Protein AF-A0A2V5WAH6-F1 (afdb_monomer_lite)

Radius of gyration: 16.17 Å; chains: 1; bounding box: 34×29×47 Å

Structure (mmCIF, N/CA/C/O backbone):
data_AF-A0A2V5WAH6-F1
#
_entry.id   AF-A0A2V5WAH6-F1
#
loop_
_atom_site.group_PDB
_atom_site.id
_atom_site.type_symbol
_atom_site.label_atom_id
_atom_site.label_alt_id
_atom_site.label_comp_id
_atom_site.label_asym_id
_atom_site.label_entity_id
_atom_site.label_seq_id
_atom_site.pdbx_PDB_ins_code
_atom_site.Cartn_x
_atom_site.Cartn_y
_atom_site.Cartn_z
_atom_site.occupancy
_atom_site.B_iso_or_equiv
_atom_site.auth_seq_id
_atom_site.auth_comp_id
_atom_site.auth_asym_id
_atom_site.auth_atom_id
_atom_site.pdbx_PDB_model_num
ATOM 1 N N . MET A 1 1 ? -20.518 -18.275 16.852 1.00 36.12 1 MET A N 1
ATOM 2 C CA . MET A 1 1 ? -19.964 -16.908 16.947 1.00 36.12 1 MET A CA 1
ATOM 3 C C . MET A 1 1 ? -18.646 -16.903 16.196 1.00 36.12 1 MET A C 1
ATOM 5 O O . MET A 1 1 ? -17.749 -17.623 16.605 1.00 36.12 1 MET A O 1
ATOM 9 N N . LEU A 1 2 ? -18.556 -16.196 15.068 1.00 42.84 2 LEU A N 1
ATOM 10 C CA . LEU A 1 2 ? -17.274 -15.974 14.393 1.00 42.84 2 LEU A CA 1
ATOM 11 C C . LEU A 1 2 ? -16.466 -15.007 15.260 1.00 42.84 2 LEU A C 1
ATOM 13 O O . LEU A 1 2 ? -16.952 -13.916 15.562 1.00 42.84 2 LEU A O 1
ATOM 17 N N . ASN A 1 3 ? -15.286 -15.436 15.701 1.00 43.03 3 ASN A N 1
ATOM 18 C CA . ASN A 1 3 ? -14.340 -14.588 16.412 1.00 43.03 3 ASN A CA 1
ATOM 19 C C . ASN A 1 3 ? -13.966 -13.448 15.452 1.00 43.03 3 ASN A C 1
ATOM 21 O O . ASN A 1 3 ? -13.368 -13.705 14.409 1.00 43.03 3 ASN A O 1
ATOM 25 N N . LYS A 1 4 ? -14.422 -12.218 15.712 1.00 57.84 4 LYS A N 1
ATOM 26 C CA . LYS A 1 4 ? -14.048 -11.075 14.870 1.00 57.84 4 LYS A CA 1
ATOM 27 C C . LYS A 1 4 ? -12.561 -10.822 15.105 1.00 57.84 4 LYS A C 1
ATOM 29 O O . LYS A 1 4 ? -12.178 -10.595 16.249 1.00 57.84 4 LYS A O 1
ATOM 34 N N . LEU A 1 5 ? -11.759 -10.893 14.044 1.00 67.44 5 LEU A N 1
ATOM 35 C CA . LEU A 1 5 ? -10.343 -10.528 14.079 1.00 67.44 5 LEU A CA 1
ATOM 36 C C . LEU A 1 5 ? -10.219 -9.105 14.646 1.00 67.44 5 LEU A C 1
ATOM 38 O O . LEU A 1 5 ? -10.967 -8.208 14.237 1.00 67.44 5 LEU A O 1
ATOM 42 N N . GLN A 1 6 ? -9.356 -8.935 15.647 1.00 78.19 6 GLN A N 1
ATOM 43 C CA . GLN A 1 6 ? -9.062 -7.628 16.243 1.00 78.19 6 GLN A CA 1
ATOM 44 C C . GLN A 1 6 ? -7.929 -6.931 15.484 1.00 78.19 6 GLN A C 1
ATOM 46 O O . GLN A 1 6 ? -7.978 -5.714 15.303 1.00 78.19 6 GLN A O 1
ATOM 51 N N . ASP A 1 7 ? -6.995 -7.726 14.967 1.00 88.56 7 ASP A N 1
ATOM 52 C CA . ASP A 1 7 ? -5.833 -7.315 14.200 1.00 88.56 7 ASP A CA 1
ATOM 53 C C . ASP A 1 7 ? -5.662 -8.151 12.919 1.00 88.56 7 ASP A C 1
ATOM 55 O O . ASP A 1 7 ? -6.191 -9.257 12.781 1.00 88.56 7 ASP A O 1
ATOM 59 N N . MET A 1 8 ? -4.922 -7.595 11.963 1.00 95.00 8 MET A N 1
ATOM 60 C CA . MET A 1 8 ? -4.443 -8.258 10.755 1.00 95.00 8 MET A CA 1
ATOM 61 C C . MET A 1 8 ? -2.945 -8.029 10.624 1.00 95.00 8 MET A C 1
ATOM 63 O O . MET A 1 8 ? -2.495 -6.886 10.634 1.00 95.00 8 MET A O 1
ATOM 67 N N . GLN A 1 9 ? -2.188 -9.104 10.412 1.00 96.69 9 GLN A N 1
ATOM 68 C CA . GLN A 1 9 ? -0.776 -9.030 10.046 1.00 96.69 9 GLN A CA 1
ATOM 69 C C . GLN A 1 9 ? -0.594 -9.507 8.611 1.00 96.69 9 GL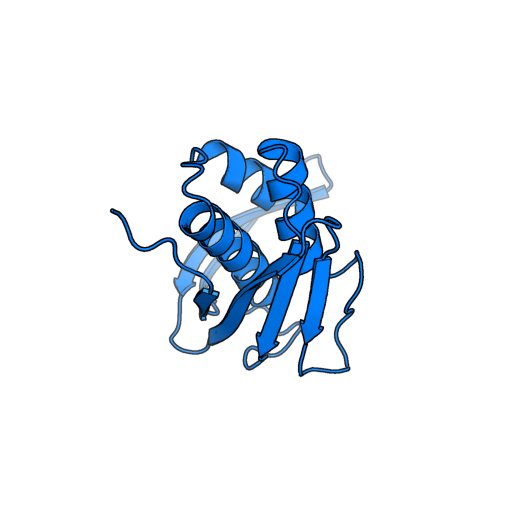N A C 1
ATOM 71 O O . GLN A 1 9 ? -0.977 -10.625 8.265 1.00 96.69 9 GLN A O 1
ATOM 76 N N . LEU A 1 10 ? 0.001 -8.662 7.775 1.00 97.38 10 LEU A N 1
ATOM 77 C CA . LEU A 1 10 ? 0.179 -8.911 6.351 1.00 97.38 10 LEU A CA 1
ATOM 78 C C . LEU A 1 10 ? 1.649 -8.802 5.959 1.00 97.38 10 LEU A C 1
ATOM 80 O O . LEU A 1 10 ? 2.408 -7.992 6.493 1.00 97.38 10 LEU A O 1
ATOM 84 N N . SER A 1 11 ? 2.029 -9.625 4.987 1.00 97.81 11 SER A N 1
ATOM 85 C CA . SER A 1 11 ? 3.295 -9.508 4.271 1.00 97.81 11 SER A CA 1
ATOM 86 C C . SER A 1 11 ? 3.040 -8.764 2.965 1.00 97.81 11 SER A C 1
ATOM 88 O O . SER A 1 11 ? 2.183 -9.194 2.191 1.00 97.81 11 SER A O 1
ATOM 90 N N . ALA A 1 12 ? 3.779 -7.684 2.720 1.00 97.81 12 ALA A N 1
ATOM 91 C CA . ALA A 1 12 ? 3.723 -6.905 1.487 1.00 97.81 12 ALA A CA 1
ATOM 92 C C . ALA A 1 12 ? 4.985 -7.193 0.652 1.00 97.81 12 ALA A C 1
ATOM 94 O O . ALA A 1 12 ? 6.024 -6.559 0.853 1.00 97.81 12 ALA A O 1
ATOM 95 N N . PRO A 1 13 ? 4.958 -8.200 -0.246 1.00 97.81 13 PRO A N 1
ATOM 96 C CA . PRO A 1 13 ? 6.144 -8.623 -0.980 1.00 97.81 13 PRO A CA 1
ATOM 97 C C . PRO A 1 13 ? 6.567 -7.586 -2.019 1.00 97.81 13 PRO A C 1
ATOM 99 O O . PRO A 1 13 ? 5.738 -6.991 -2.711 1.00 97.81 13 PRO A O 1
ATOM 102 N N . ALA A 1 14 ? 7.874 -7.421 -2.183 1.00 97.56 14 ALA A N 1
ATOM 103 C CA . ALA A 1 14 ? 8.452 -6.720 -3.316 1.00 97.56 14 ALA A CA 1
ATOM 104 C C . ALA A 1 14 ? 8.242 -7.536 -4.593 1.00 97.56 14 ALA A C 1
ATOM 106 O O . ALA A 1 14 ? 7.975 -8.740 -4.566 1.00 97.56 14 ALA A O 1
ATOM 107 N N . LYS A 1 15 ? 8.446 -6.878 -5.730 1.00 95.75 15 LYS A N 1
ATOM 108 C CA . LYS A 1 15 ? 8.490 -7.522 -7.039 1.00 95.75 15 LYS A CA 1
ATOM 109 C C . LYS A 1 15 ? 9.780 -7.208 -7.775 1.00 95.75 15 LYS A C 1
ATOM 111 O O . LYS A 1 15 ? 10.442 -6.206 -7.510 1.00 95.75 15 LYS A O 1
ATOM 116 N N . VAL A 1 16 ? 10.068 -8.014 -8.787 1.00 96.62 16 VAL A N 1
ATOM 117 C CA . VAL A 1 16 ? 11.032 -7.695 -9.845 1.00 96.62 16 VAL A CA 1
ATOM 118 C C . VAL A 1 16 ? 10.358 -7.817 -11.210 1.00 96.62 16 VAL A C 1
ATOM 120 O O . VAL A 1 16 ? 9.396 -8.567 -11.369 1.00 96.62 16 VAL A O 1
ATOM 123 N N . ASN A 1 17 ? 10.852 -7.066 -12.194 1.00 95.50 17 ASN A N 1
ATOM 124 C CA . ASN A 1 17 ? 10.458 -7.236 -13.593 1.00 95.50 17 ASN A CA 1
ATOM 125 C C . ASN A 1 17 ? 11.454 -8.213 -14.239 1.00 95.50 17 ASN A C 1
ATOM 127 O O . ASN A 1 17 ? 12.609 -7.851 -14.442 1.00 95.50 17 ASN A O 1
ATOM 131 N N . LEU A 1 18 ? 11.032 -9.441 -14.540 1.00 96.00 18 LEU A N 1
ATOM 132 C CA . LEU A 1 18 ? 11.853 -10.433 -15.250 1.00 96.00 18 LEU A CA 1
ATOM 133 C C . LEU A 1 18 ? 12.012 -10.092 -16.737 1.00 96.00 18 LEU A C 1
ATOM 135 O O . LEU A 1 18 ? 12.986 -10.483 -17.371 1.00 96.00 18 LEU A O 1
ATOM 139 N N . SER A 1 19 ? 11.045 -9.354 -17.278 1.00 96.62 19 SER A N 1
ATOM 140 C CA . SER A 1 19 ? 11.096 -8.720 -18.590 1.00 96.62 19 SER A CA 1
ATOM 141 C C . SER A 1 19 ? 10.503 -7.325 -18.464 1.00 96.62 19 SER A C 1
ATOM 143 O O . SER A 1 19 ? 9.559 -7.139 -17.697 1.00 96.62 19 SER A O 1
ATOM 145 N N . PHE A 1 20 ? 11.052 -6.355 -19.191 1.00 95.44 20 PHE A N 1
ATOM 146 C CA . PHE A 1 20 ? 10.523 -4.999 -19.257 1.00 95.44 20 PHE A CA 1
ATOM 147 C C . PHE A 1 20 ? 10.795 -4.420 -20.644 1.00 95.44 20 PHE A C 1
ATOM 149 O O . PHE A 1 20 ? 11.934 -4.095 -20.980 1.00 95.44 20 PHE A O 1
ATOM 156 N N . GLN A 1 21 ? 9.747 -4.305 -21.450 1.00 96.31 21 GLN A N 1
ATOM 157 C CA . GLN A 1 21 ? 9.807 -3.768 -22.798 1.00 96.31 21 GLN A CA 1
ATOM 158 C C . GLN A 1 21 ? 8.986 -2.487 -22.883 1.00 96.31 21 GLN A C 1
ATOM 160 O O . GLN A 1 21 ? 7.794 -2.466 -22.581 1.00 96.31 21 GLN A O 1
ATOM 165 N N . ILE A 1 22 ? 9.641 -1.423 -23.336 1.00 95.69 22 ILE A N 1
ATOM 166 C CA . ILE A 1 22 ? 8.995 -0.162 -23.682 1.00 95.69 22 ILE A CA 1
ATOM 167 C C . ILE A 1 22 ? 8.544 -0.274 -25.140 1.00 95.69 22 ILE A C 1
ATOM 169 O O . ILE A 1 22 ? 9.355 -0.578 -26.018 1.00 95.69 22 ILE A O 1
ATOM 173 N N . LYS A 1 23 ? 7.249 -0.074 -25.382 1.00 94.19 23 LYS A N 1
ATOM 174 C CA . LYS A 1 23 ? 6.633 -0.056 -26.712 1.00 94.19 23 LYS A CA 1
ATOM 175 C C . LYS A 1 23 ? 6.510 1.400 -27.182 1.00 94.19 23 LYS A C 1
ATOM 177 O O . LYS A 1 23 ? 7.457 2.178 -27.076 1.00 94.19 23 LYS A O 1
ATOM 182 N N . GLU A 1 24 ? 5.371 1.773 -27.746 1.00 95.00 24 GLU A N 1
ATOM 183 C CA . GLU A 1 24 ? 5.139 3.112 -28.272 1.00 95.00 24 GLU A CA 1
ATOM 184 C C . GLU A 1 24 ? 4.801 4.131 -27.181 1.00 95.00 24 GLU A C 1
ATOM 186 O O . GLU A 1 24 ? 4.326 3.800 -26.091 1.00 95.00 24 GLU A O 1
ATOM 191 N N . ARG A 1 25 ? 5.053 5.405 -27.486 1.00 94.75 25 ARG A N 1
ATOM 192 C CA . ARG A 1 25 ? 4.626 6.511 -26.635 1.00 94.75 25 ARG A CA 1
ATOM 193 C C . ARG A 1 25 ? 3.125 6.739 -26.814 1.00 94.75 25 ARG A C 1
ATOM 195 O O . ARG A 1 25 ? 2.638 6.859 -27.934 1.00 94.75 25 ARG A O 1
ATOM 202 N N . ARG A 1 26 ? 2.412 6.847 -25.702 1.00 93.56 26 ARG A N 1
ATOM 203 C CA . ARG A 1 26 ? 0.976 7.111 -25.629 1.00 93.56 26 ARG A CA 1
ATOM 204 C C . ARG A 1 26 ? 0.674 8.606 -25.748 1.00 93.56 26 ARG A C 1
ATOM 206 O O . ARG A 1 26 ? 1.526 9.463 -25.504 1.00 93.56 26 ARG A O 1
ATOM 213 N N . ALA A 1 27 ? -0.579 8.919 -26.080 1.00 93.88 27 ALA A N 1
ATOM 214 C CA . ALA A 1 27 ? -1.063 10.295 -26.218 1.00 93.88 27 ALA A CA 1
ATOM 215 C C . ALA A 1 27 ? -1.078 11.083 -24.891 1.00 93.88 27 ALA A C 1
ATOM 217 O O . ALA A 1 27 ? -1.022 12.309 -24.907 1.00 93.88 27 ALA A O 1
ATOM 218 N N . ASP A 1 28 ? -1.115 10.391 -23.7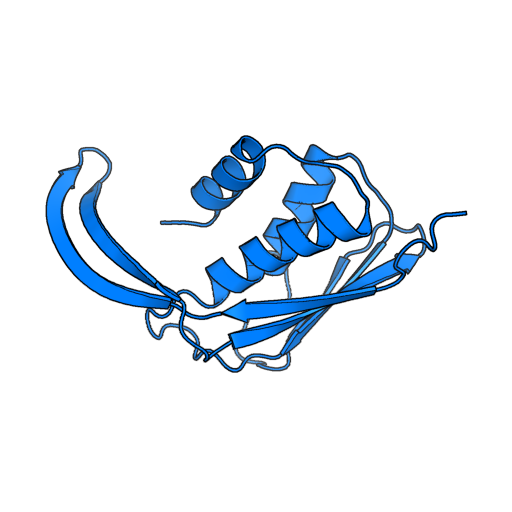52 1.00 89.56 28 ASP A N 1
ATOM 219 C CA . ASP A 1 28 ? -1.056 10.973 -22.404 1.00 89.56 28 ASP A CA 1
ATOM 220 C C . ASP A 1 28 ? 0.376 11.270 -21.921 1.00 89.56 28 ASP A C 1
ATOM 222 O O . ASP A 1 28 ? 0.575 11.715 -20.794 1.00 89.56 28 ASP A O 1
ATOM 226 N N . GLY A 1 29 ? 1.383 11.052 -22.772 1.00 90.19 29 GLY A N 1
ATOM 227 C CA . GLY A 1 29 ? 2.783 11.334 -22.474 1.00 90.19 29 GLY A CA 1
ATOM 228 C C . GLY A 1 29 ? 3.557 10.168 -21.858 1.00 90.19 29 GLY A C 1
ATOM 229 O O . GLY A 1 29 ? 4.786 10.267 -21.803 1.00 90.19 29 GLY A O 1
ATOM 230 N N . PHE A 1 30 ? 2.888 9.072 -21.485 1.00 89.88 30 PHE A N 1
ATOM 231 C CA . PHE A 1 30 ? 3.511 7.840 -20.990 1.00 89.88 30 PHE A CA 1
ATOM 232 C C . PHE A 1 30 ? 3.948 6.916 -22.134 1.00 89.88 30 PHE A C 1
ATOM 234 O O . PHE A 1 30 ? 3.775 7.232 -23.311 1.00 89.88 30 PHE A O 1
ATOM 241 N N . HIS A 1 31 ? 4.539 5.768 -21.800 1.00 92.75 31 HIS A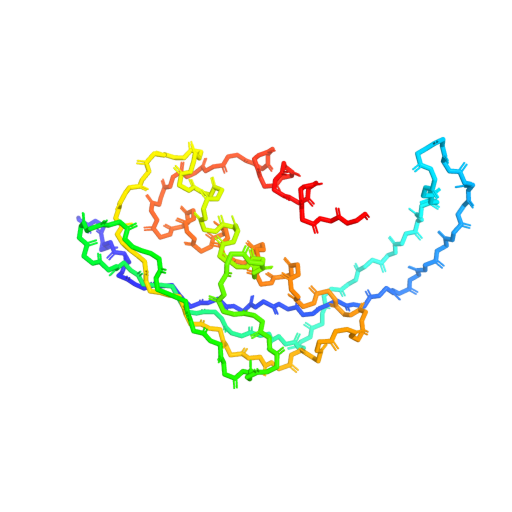 N 1
ATOM 242 C CA . HIS A 1 31 ? 4.830 4.707 -22.763 1.00 92.75 31 HIS A CA 1
ATOM 243 C C . HIS A 1 31 ? 3.978 3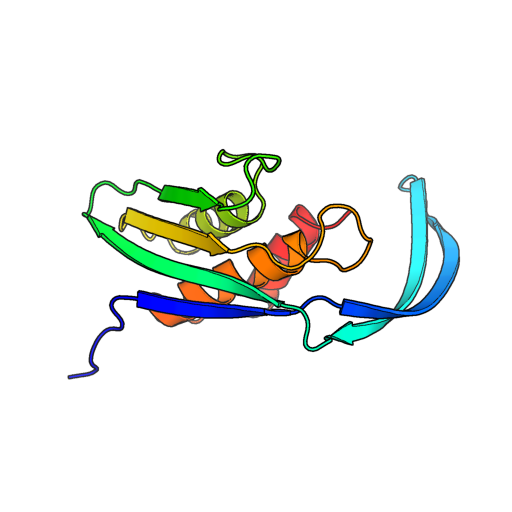.484 -22.470 1.00 92.75 31 HIS A C 1
ATOM 245 O O . HIS A 1 31 ? 3.735 3.148 -21.312 1.00 92.75 31 HIS A O 1
ATOM 251 N N . GLU A 1 32 ? 3.562 2.809 -23.531 1.00 93.50 32 GLU A N 1
ATOM 252 C CA . GLU A 1 32 ? 3.032 1.464 -23.420 1.00 93.50 32 GLU A CA 1
ATOM 253 C C . GLU A 1 32 ? 4.161 0.526 -22.966 1.00 93.50 32 GLU A C 1
ATOM 255 O O . GLU A 1 32 ? 5.271 0.565 -23.505 1.00 93.50 32 GLU A O 1
ATOM 260 N N . ILE A 1 33 ? 3.902 -0.284 -21.939 1.00 94.12 33 ILE A N 1
ATOM 261 C CA . ILE A 1 33 ? 4.897 -1.171 -21.328 1.00 94.12 33 ILE A CA 1
ATOM 262 C C . ILE A 1 33 ? 4.359 -2.594 -21.330 1.00 94.12 33 ILE A C 1
ATOM 264 O O . ILE A 1 33 ? 3.226 -2.850 -20.933 1.00 94.12 33 ILE A O 1
ATOM 268 N N . GLU A 1 34 ? 5.216 -3.534 -21.707 1.00 95.00 34 GLU A N 1
ATOM 269 C CA . GLU A 1 34 ? 4.992 -4.959 -21.511 1.00 95.00 34 GLU A CA 1
ATOM 270 C C . GLU A 1 34 ? 6.034 -5.497 -20.537 1.00 95.00 34 GLU A C 1
ATOM 272 O O . GLU A 1 34 ? 7.232 -5.257 -20.676 1.00 95.00 34 GLU A O 1
ATOM 277 N N . THR A 1 35 ? 5.579 -6.185 -19.498 1.00 95.06 35 THR A N 1
ATOM 278 C CA . THR A 1 35 ? 6.444 -6.613 -18.401 1.00 95.06 35 THR A CA 1
ATOM 279 C C . THR A 1 35 ? 5.958 -7.927 -17.820 1.00 95.06 35 THR A C 1
ATOM 281 O O . THR A 1 35 ? 4.756 -8.170 -17.716 1.00 95.06 35 THR A O 1
ATOM 284 N N . ILE A 1 36 ? 6.908 -8.768 -17.420 1.00 96.06 36 ILE A N 1
ATOM 285 C CA . ILE A 1 36 ? 6.637 -9.963 -16.622 1.00 96.06 36 ILE A CA 1
ATOM 286 C C . ILE A 1 36 ? 7.097 -9.641 -15.209 1.00 96.06 36 ILE A C 1
ATOM 288 O O . ILE A 1 36 ? 8.297 -9.602 -14.936 1.00 96.06 36 ILE A O 1
ATOM 292 N N . MET A 1 37 ? 6.145 -9.383 -14.318 1.00 94.62 37 MET A N 1
ATOM 293 C CA . MET A 1 37 ? 6.434 -9.112 -12.914 1.00 94.62 37 MET A CA 1
ATOM 294 C C . MET A 1 37 ? 6.334 -10.396 -12.098 1.00 94.62 37 MET A C 1
ATOM 296 O O . MET A 1 37 ? 5.390 -11.164 -12.268 1.00 94.62 37 MET A O 1
ATOM 300 N N . THR A 1 38 ? 7.275 -10.606 -11.179 1.00 96.06 38 THR A N 1
ATOM 301 C CA . THR A 1 38 ? 7.186 -11.681 -10.184 1.00 96.06 38 THR A CA 1
ATOM 302 C C . THR A 1 38 ? 7.388 -11.119 -8.782 1.00 96.06 38 THR A C 1
ATOM 304 O O . THR A 1 38 ? 8.303 -10.309 -8.591 1.00 96.06 38 THR A O 1
ATOM 307 N N . PRO A 1 39 ? 6.580 -11.531 -7.789 1.00 96.12 39 PRO A N 1
ATOM 308 C CA . PRO A 1 39 ? 6.888 -11.254 -6.395 1.00 96.12 39 PRO A CA 1
ATOM 309 C C . PRO A 1 39 ? 8.161 -11.999 -5.972 1.00 96.12 39 PRO A C 1
ATOM 311 O O . PRO A 1 39 ? 8.506 -13.042 -6.538 1.00 96.12 39 PRO A O 1
ATOM 314 N N . ILE A 1 40 ? 8.851 -11.464 -4.969 1.00 97.06 40 ILE A N 1
ATOM 315 C CA . ILE A 1 40 ? 10.021 -12.074 -4.325 1.00 97.06 40 ILE A CA 1
ATOM 316 C C . ILE A 1 40 ? 9.805 -12.173 -2.809 1.00 97.06 40 ILE A C 1
ATOM 318 O O . ILE A 1 40 ? 8.840 -11.637 -2.272 1.00 97.06 40 ILE A O 1
ATOM 322 N N . SER A 1 41 ? 10.704 -12.866 -2.104 1.00 97.44 41 SER A N 1
ATOM 323 C CA . SER A 1 41 ? 10.593 -13.086 -0.653 1.00 97.44 41 SER A CA 1
ATOM 324 C C . SER A 1 41 ? 10.914 -11.859 0.205 1.00 97.44 41 SER A C 1
ATOM 326 O O . SER A 1 41 ? 10.558 -11.840 1.383 1.00 97.44 41 SER A O 1
ATOM 328 N N . LEU A 1 42 ? 11.585 -10.844 -0.351 1.00 98.25 42 LEU A N 1
ATOM 329 C CA . LEU A 1 42 ? 11.760 -9.559 0.323 1.00 98.25 42 LEU A CA 1
ATOM 330 C C . LEU A 1 42 ? 10.386 -8.905 0.479 1.00 98.25 42 LEU A C 1
ATOM 332 O O . LEU A 1 42 ? 9.698 -8.709 -0.518 1.00 98.25 42 LEU A O 1
ATOM 336 N N . ALA A 1 43 ? 9.999 -8.570 1.704 1.00 98.44 43 ALA A N 1
ATOM 337 C CA . ALA A 1 43 ? 8.675 -8.048 1.999 1.00 98.44 43 ALA A CA 1
ATOM 338 C C . ALA A 1 43 ? 8.704 -7.083 3.181 1.00 98.44 43 ALA A C 1
ATOM 340 O O . ALA A 1 43 ? 9.463 -7.294 4.132 1.00 98.44 43 ALA A O 1
ATOM 341 N N . ASP A 1 44 ? 7.839 -6.080 3.123 1.00 98.38 44 ASP A N 1
ATOM 342 C CA . ASP A 1 44 ? 7.475 -5.257 4.271 1.00 98.38 44 ASP A CA 1
ATOM 343 C C . ASP A 1 44 ? 6.438 -5.990 5.134 1.00 98.38 44 ASP A C 1
ATOM 345 O O . ASP A 1 44 ? 5.797 -6.951 4.687 1.00 98.38 44 ASP A O 1
ATOM 349 N N . ARG A 1 45 ? 6.278 -5.554 6.386 1.00 98.50 45 ARG A N 1
ATOM 350 C CA . ARG A 1 45 ? 5.247 -6.078 7.292 1.00 98.50 45 ARG A CA 1
ATOM 351 C C . ARG A 1 45 ? 4.258 -4.976 7.637 1.00 98.50 45 ARG A C 1
ATOM 353 O O . ARG A 1 45 ? 4.655 -3.894 8.050 1.00 98.50 45 ARG A O 1
ATOM 360 N N . LEU A 1 46 ? 2.975 -5.291 7.502 1.00 98.19 46 LEU A N 1
ATOM 361 C CA . LEU A 1 46 ? 1.865 -4.425 7.878 1.00 98.19 46 LEU A CA 1
ATOM 362 C C . LEU A 1 46 ? 1.089 -5.046 9.028 1.00 98.19 46 LEU A C 1
ATOM 364 O O . LEU A 1 46 ? 0.695 -6.209 8.945 1.00 98.19 46 LEU A O 1
ATOM 368 N N . THR A 1 47 ? 0.814 -4.247 10.049 1.00 98.38 47 THR A N 1
ATOM 369 C CA . THR A 1 47 ? -0.117 -4.589 11.125 1.00 98.38 47 THR A CA 1
ATOM 370 C C . THR A 1 47 ? -1.257 -3.581 11.108 1.00 98.38 47 THR A C 1
ATOM 372 O O . THR A 1 47 ? -1.009 -2.377 11.094 1.00 98.38 47 THR A O 1
ATOM 375 N N . ILE A 1 48 ? -2.499 -4.061 11.063 1.00 98.12 48 ILE A N 1
ATOM 376 C CA . ILE A 1 48 ? -3.710 -3.234 11.018 1.00 98.12 48 ILE A CA 1
ATOM 377 C C . ILE A 1 48 ? -4.624 -3.661 12.15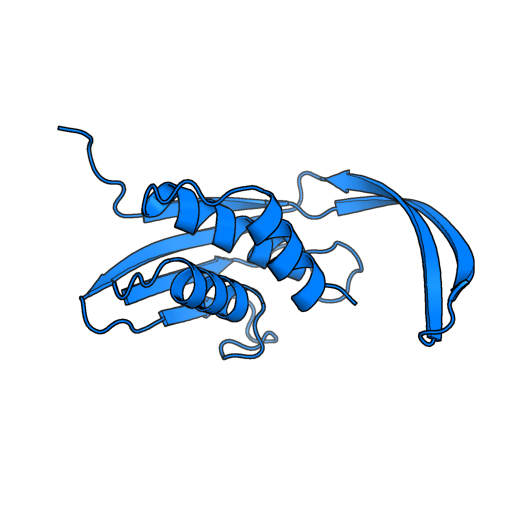3 1.00 98.12 48 ILE A C 1
ATOM 379 O O . ILE A 1 48 ? -5.056 -4.810 12.199 1.00 98.12 48 ILE A O 1
ATOM 383 N N . GLU A 1 49 ? -4.976 -2.724 13.019 1.00 96.88 49 GLU A N 1
ATOM 384 C CA . GLU A 1 49 ? -5.834 -2.957 14.174 1.00 96.88 49 GLU A CA 1
ATOM 385 C C . GLU A 1 49 ? -7.054 -2.044 14.128 1.00 96.88 49 GLU A C 1
ATOM 387 O O . GLU A 1 49 ? -6.997 -0.904 13.653 1.00 96.88 49 GLU A O 1
ATOM 392 N N . ARG A 1 50 ? -8.179 -2.542 14.646 1.00 95.94 50 ARG A N 1
ATOM 393 C CA . ARG A 1 50 ? -9.333 -1.684 14.924 1.00 95.94 50 ARG A CA 1
ATOM 394 C C . ARG A 1 50 ? -9.025 -0.841 16.159 1.00 95.94 50 ARG A C 1
ATOM 396 O O . ARG A 1 50 ? -8.796 -1.394 17.230 1.00 95.94 50 ARG A O 1
ATOM 403 N N . ALA A 1 51 ? -9.090 0.474 16.015 1.00 92.31 51 ALA A N 1
ATOM 404 C CA . ALA A 1 51 ? -9.045 1.415 17.127 1.00 92.31 51 ALA A CA 1
ATOM 405 C C . ALA A 1 51 ? -10.473 1.820 17.549 1.00 92.31 51 ALA A C 1
ATOM 407 O O . ALA A 1 51 ? -11.456 1.203 17.127 1.00 92.31 51 ALA A O 1
ATOM 408 N N . GLY A 1 52 ? -10.586 2.831 18.417 1.00 88.56 52 GLY A N 1
ATOM 409 C CA . GLY A 1 52 ? -11.865 3.329 18.937 1.00 88.56 52 GLY A CA 1
ATOM 410 C C . GLY A 1 52 ? -12.839 3.838 17.861 1.00 88.56 52 GLY A C 1
ATOM 411 O O . GLY A 1 52 ? -12.585 3.781 16.663 1.00 88.56 52 GLY A O 1
ATOM 412 N N . ASP A 1 53 ? -13.984 4.373 18.281 1.00 89.62 53 ASP A N 1
ATOM 413 C CA . ASP A 1 53 ? -15.069 4.772 17.365 1.00 89.62 53 ASP A CA 1
ATOM 414 C C . ASP A 1 53 ? -14.988 6.237 16.881 1.00 89.62 53 ASP A C 1
ATOM 416 O O . ASP A 1 53 ? -15.960 6.787 16.363 1.00 89.62 53 ASP A O 1
ATOM 420 N N . ASP A 1 54 ? -13.833 6.886 17.031 1.00 91.19 54 ASP A N 1
ATOM 421 C CA . ASP A 1 54 ? -13.593 8.274 16.604 1.00 91.19 54 ASP A CA 1
ATOM 422 C C . ASP A 1 54 ? -13.290 8.412 15.101 1.00 91.19 54 ASP A C 1
ATOM 424 O O . ASP A 1 54 ? -13.300 9.511 14.538 1.00 91.19 54 ASP A O 1
ATOM 428 N N . GLY A 1 55 ? -13.026 7.284 14.442 1.00 91.75 55 GLY A N 1
ATOM 429 C CA . GLY A 1 55 ? -12.695 7.220 13.035 1.00 91.75 55 GLY A CA 1
ATOM 430 C C . GLY A 1 55 ? -11.360 7.844 12.664 1.00 91.75 55 GLY A C 1
ATOM 431 O O . GLY A 1 55 ? -11.201 8.232 11.501 1.00 91.75 55 GLY A O 1
ATOM 432 N N . GLN A 1 56 ? -10.418 7.936 13.595 1.00 94.94 56 GLN A N 1
ATOM 433 C CA . GLN A 1 56 ? -9.052 8.332 13.280 1.00 94.94 56 GLN A CA 1
ATOM 434 C C . GLN A 1 56 ? -8.298 7.212 12.556 1.00 94.94 56 GLN A C 1
ATOM 436 O O . GLN A 1 56 ? -8.616 6.032 12.692 1.00 94.94 56 GLN A O 1
ATOM 441 N N . ILE A 1 57 ? -7.328 7.595 11.725 1.00 96.12 57 ILE A N 1
ATOM 442 C CA . ILE A 1 57 ? -6.356 6.668 11.140 1.00 96.12 57 ILE A CA 1
ATOM 443 C C . ILE A 1 57 ? -5.006 7.071 11.713 1.00 96.12 57 ILE A C 1
ATOM 445 O O . ILE A 1 57 ? -4.437 8.083 11.308 1.00 96.12 57 ILE A O 1
ATOM 449 N N . GLU A 1 58 ? -4.518 6.290 12.660 1.00 96.81 58 GLU A N 1
ATOM 450 C CA . GLU A 1 58 ? -3.180 6.428 13.209 1.00 96.81 58 GLU A CA 1
ATOM 451 C C . GLU A 1 58 ? -2.238 5.564 12.379 1.00 96.81 58 GLU A C 1
ATOM 453 O O . GLU A 1 58 ? -2.412 4.349 12.294 1.00 96.81 58 GLU A O 1
ATOM 458 N N . PHE A 1 59 ? -1.256 6.189 11.735 1.00 97.81 59 PHE A N 1
ATOM 459 C CA . PHE A 1 59 ? -0.270 5.490 10.920 1.00 97.81 59 PHE A CA 1
ATOM 460 C C . PHE A 1 59 ? 1.139 5.725 11.457 1.00 97.81 59 PHE A C 1
ATOM 462 O O . PHE A 1 59 ? 1.517 6.858 11.757 1.00 97.81 59 PHE A O 1
ATOM 469 N N . SER A 1 60 ? 1.922 4.654 11.548 1.00 97.56 60 SER A N 1
ATOM 470 C CA . SER A 1 60 ? 3.337 4.697 11.901 1.00 97.56 60 SER A CA 1
ATOM 471 C C . SER A 1 60 ? 4.173 3.868 10.928 1.00 97.56 60 SER A C 1
ATOM 473 O O . SER A 1 60 ? 3.722 2.870 10.364 1.00 97.56 60 SER A O 1
ATOM 475 N N . CYS A 1 61 ? 5.408 4.313 10.717 1.00 97.00 61 CYS A N 1
ATOM 476 C CA . CYS A 1 61 ? 6.395 3.672 9.859 1.00 97.00 61 CYS A CA 1
ATOM 477 C C . CYS A 1 61 ? 7.748 3.716 10.573 1.00 97.00 61 CYS A C 1
ATOM 479 O O . CYS A 1 61 ? 8.106 4.753 11.135 1.00 97.00 61 CYS A O 1
ATOM 481 N N . ASP A 1 62 ? 8.480 2.604 10.578 1.00 96.50 62 ASP A N 1
ATOM 482 C CA . ASP A 1 62 ? 9.804 2.507 11.209 1.00 96.50 62 ASP A CA 1
ATOM 483 C C . ASP A 1 62 ? 10.927 3.165 10.386 1.00 96.50 62 ASP A C 1
ATOM 485 O O . ASP A 1 62 ? 11.983 3.482 10.934 1.00 96.50 62 ASP A O 1
ATOM 489 N N . ASP A 1 63 ? 10.692 3.427 9.096 1.00 94.56 63 ASP A N 1
ATOM 490 C CA . ASP A 1 63 ? 11.559 4.247 8.247 1.00 94.56 63 ASP A CA 1
ATOM 491 C C . ASP A 1 63 ? 11.191 5.743 8.366 1.00 94.56 63 ASP A C 1
ATOM 493 O O . ASP A 1 63 ? 10.170 6.172 7.814 1.00 94.56 63 ASP A O 1
ATOM 497 N N . PRO A 1 64 ? 12.020 6.571 9.035 1.00 91.88 64 PRO A N 1
ATOM 498 C CA . PRO A 1 64 ? 11.735 7.989 9.257 1.00 91.88 64 PRO A CA 1
ATOM 499 C C . PRO A 1 64 ? 11.875 8.847 7.992 1.00 91.88 64 PRO A C 1
ATOM 501 O O . PRO A 1 64 ? 11.532 10.028 8.019 1.00 91.88 64 PRO A O 1
ATOM 504 N N . SER A 1 65 ? 12.413 8.297 6.897 1.00 89.88 65 SER A N 1
ATOM 505 C CA . SER A 1 65 ? 12.533 9.014 5.623 1.00 89.88 65 SER A CA 1
ATOM 506 C C . SER A 1 65 ? 11.223 9.056 4.832 1.00 89.88 65 SER A C 1
ATOM 508 O O . SER A 1 65 ? 11.103 9.833 3.883 1.00 89.88 65 SER A O 1
ATOM 510 N N . LEU A 1 66 ? 10.235 8.242 5.216 1.00 89.94 66 LEU A N 1
ATOM 511 C CA . LEU A 1 66 ? 8.950 8.148 4.537 1.00 89.94 66 LEU A CA 1
ATOM 512 C C . LEU A 1 66 ? 7.895 9.058 5.176 1.00 89.94 66 LEU A C 1
ATOM 514 O O . LEU A 1 66 ? 7.871 9.231 6.396 1.00 89.94 66 LEU A O 1
ATOM 518 N N . PRO A 1 67 ? 6.971 9.622 4.374 1.00 89.00 67 PRO A N 1
ATOM 519 C CA . PRO A 1 67 ? 5.863 10.387 4.920 1.00 89.00 67 PRO A CA 1
ATOM 520 C C . PRO A 1 67 ? 4.969 9.481 5.773 1.00 89.00 67 PRO A C 1
ATOM 522 O O . PRO A 1 67 ? 4.665 8.353 5.386 1.00 89.00 67 PRO A O 1
ATOM 525 N N . VAL A 1 68 ? 4.493 10.003 6.902 1.00 89.56 68 VAL A N 1
ATOM 526 C CA . VAL A 1 68 ? 3.507 9.334 7.777 1.00 89.56 68 VAL A CA 1
ATOM 527 C C . VAL A 1 68 ? 2.103 9.947 7.678 1.00 89.56 68 VAL A C 1
ATOM 529 O O . VAL A 1 68 ? 1.189 9.546 8.390 1.00 89.56 68 VAL A O 1
ATOM 532 N N . GLY A 1 69 ? 1.926 10.935 6.799 1.00 89.12 69 GLY A N 1
ATOM 533 C CA . GLY A 1 69 ? 0.653 11.615 6.563 1.00 89.12 69 GLY A CA 1
ATOM 534 C C . GLY A 1 69 ? -0.069 11.137 5.302 1.00 89.12 69 GLY A C 1
ATOM 535 O O . GLY A 1 69 ? 0.156 10.039 4.796 1.00 89.12 69 GLY A O 1
ATOM 536 N N . ASP A 1 70 ? -0.915 12.013 4.766 1.00 89.94 70 ASP A N 1
ATOM 537 C CA . ASP A 1 70 ? -1.810 11.748 3.631 1.00 89.94 70 ASP A CA 1
ATOM 538 C C . ASP A 1 70 ? -1.106 11.382 2.320 1.00 89.94 70 ASP A C 1
ATOM 540 O O . ASP A 1 70 ? -1.718 10.772 1.444 1.00 89.94 70 ASP A O 1
ATOM 544 N N . ASP A 1 71 ? 0.178 11.709 2.198 1.00 88.62 71 ASP A N 1
ATOM 545 C CA . ASP A 1 71 ? 0.989 11.361 1.033 1.00 88.62 71 ASP A CA 1
ATOM 546 C C . ASP A 1 71 ? 1.420 9.884 1.036 1.00 88.62 71 ASP A C 1
ATOM 548 O O . ASP A 1 71 ? 1.825 9.351 -0.000 1.00 88.62 71 ASP A O 1
ATOM 552 N N . ASN A 1 72 ? 1.312 9.187 2.175 1.00 94.25 72 ASN A N 1
ATOM 553 C CA . ASN A 1 72 ? 1.643 7.771 2.255 1.00 94.25 72 ASN A CA 1
ATOM 554 C C . ASN A 1 72 ? 0.557 6.911 1.588 1.00 94.25 72 ASN A C 1
ATOM 556 O O . ASN A 1 72 ? -0.634 7.023 1.887 1.00 94.25 72 ASN A O 1
ATOM 560 N N . LEU A 1 73 ? 0.966 5.998 0.702 1.00 94.62 73 LEU A N 1
ATOM 561 C CA . LEU A 1 73 ? 0.037 5.145 -0.044 1.00 94.62 73 LEU A CA 1
ATOM 562 C C . LEU A 1 73 ? -0.784 4.209 0.864 1.00 94.62 73 LEU A C 1
ATOM 564 O O . LEU A 1 73 ? -1.923 3.900 0.518 1.00 94.62 73 LEU A O 1
ATOM 568 N N . VAL A 1 74 ? -0.265 3.816 2.032 1.00 96.69 74 VAL A N 1
ATOM 569 C CA . VAL A 1 74 ? -1.011 3.053 3.051 1.00 96.69 74 VAL A CA 1
ATOM 570 C C . VAL A 1 74 ? -2.170 3.878 3.605 1.00 96.69 74 VAL A C 1
ATOM 572 O O . VAL A 1 74 ? -3.314 3.419 3.628 1.00 96.69 74 VAL A O 1
ATOM 575 N N . VAL A 1 75 ? -1.906 5.133 3.976 1.00 96.44 75 VAL A N 1
ATOM 576 C CA . VAL A 1 75 ? -2.933 6.059 4.478 1.00 96.44 75 VAL A CA 1
ATOM 577 C C . VAL A 1 75 ? -3.979 6.327 3.396 1.00 96.44 75 VAL A C 1
ATOM 579 O O . VAL A 1 75 ? -5.182 6.272 3.664 1.00 96.44 75 VAL A O 1
ATOM 582 N N . ARG A 1 76 ? -3.549 6.539 2.146 1.00 94.81 76 ARG A N 1
ATOM 583 C CA . ARG A 1 76 ? -4.457 6.709 0.999 1.00 94.81 76 ARG A CA 1
ATOM 584 C C . ARG A 1 76 ? -5.329 5.476 0.767 1.00 94.81 76 ARG A C 1
ATOM 586 O O . ARG A 1 76 ? -6.528 5.629 0.548 1.00 94.81 76 ARG A O 1
ATOM 593 N N . ALA A 1 77 ? -4.767 4.271 0.862 1.00 95.25 77 ALA A N 1
ATOM 594 C CA . ALA A 1 77 ? -5.523 3.025 0.750 1.00 95.25 77 ALA A CA 1
ATOM 595 C C . ALA A 1 77 ? -6.584 2.902 1.854 1.00 95.25 77 ALA A C 1
ATOM 597 O O . ALA A 1 77 ? -7.743 2.597 1.564 1.00 95.25 77 ALA A O 1
ATOM 598 N N . ALA A 1 78 ? -6.228 3.211 3.103 1.00 95.88 78 ALA A N 1
ATOM 599 C CA . ALA A 1 78 ? -7.168 3.195 4.220 1.00 95.88 78 ALA A CA 1
ATOM 600 C C . ALA A 1 78 ? -8.300 4.224 4.043 1.00 95.88 78 ALA A C 1
ATOM 602 O O . ALA A 1 78 ? -9.470 3.907 4.263 1.00 95.88 78 ALA A O 1
ATOM 603 N N . LYS A 1 79 ? -7.990 5.442 3.578 1.00 94.69 79 LYS A N 1
ATOM 604 C CA . LYS A 1 79 ? -9.009 6.457 3.262 1.00 94.69 79 LYS A CA 1
ATOM 605 C C . LYS A 1 79 ? -9.930 6.015 2.127 1.00 94.69 79 LYS A C 1
ATOM 607 O O . LYS A 1 79 ? -11.147 6.068 2.294 1.00 94.69 79 LYS A O 1
ATOM 612 N N . PHE A 1 80 ? -9.371 5.494 1.034 1.00 93.75 80 PHE A N 1
ATOM 613 C CA . PHE A 1 80 ? -10.150 4.950 -0.080 1.00 93.75 80 PHE A CA 1
ATOM 614 C C . PHE A 1 80 ? -11.098 3.841 0.388 1.00 93.75 80 PHE A C 1
ATOM 616 O O . PHE A 1 80 ? -12.284 3.857 0.063 1.00 93.75 80 PHE A O 1
ATOM 623 N N . PHE A 1 81 ? -10.612 2.903 1.205 1.00 94.62 81 PHE A N 1
ATOM 624 C CA . PHE A 1 81 ? -11.447 1.846 1.775 1.00 94.62 81 PHE A CA 1
ATOM 625 C C . PHE A 1 81 ? -12.649 2.419 2.541 1.00 94.62 81 PHE A C 1
ATOM 627 O O . PHE A 1 81 ? -13.781 1.964 2.359 1.00 94.62 81 PHE A O 1
ATOM 634 N N . ARG A 1 82 ? -12.434 3.451 3.365 1.00 93.94 82 ARG A N 1
ATOM 635 C CA . ARG A 1 82 ? -13.509 4.109 4.127 1.00 93.94 82 ARG A CA 1
ATOM 636 C C . ARG A 1 82 ? -14.495 4.845 3.233 1.00 93.94 82 ARG A C 1
ATOM 638 O O . ARG A 1 82 ? -15.695 4.772 3.479 1.00 93.94 82 ARG A O 1
ATOM 645 N N . GLU A 1 83 ? -14.017 5.525 2.198 1.00 93.00 83 GLU A N 1
ATOM 646 C CA . GLU A 1 83 ? -14.881 6.186 1.215 1.00 93.00 83 GLU A CA 1
ATOM 647 C C . GLU A 1 83 ? -15.792 5.186 0.498 1.00 93.00 83 GLU A C 1
ATOM 649 O O . GLU A 1 83 ? -16.965 5.476 0.272 1.00 93.00 83 GLU A O 1
ATOM 654 N N . ARG A 1 84 ? -15.280 3.990 0.186 1.00 93.06 84 ARG A N 1
ATOM 655 C CA . ARG A 1 84 ? -16.044 2.945 -0.509 1.00 93.06 84 ARG A CA 1
ATOM 656 C C . ARG A 1 84 ? -17.008 2.178 0.386 1.00 93.06 84 ARG A C 1
ATOM 658 O O . ARG A 1 84 ? -18.060 1.763 -0.087 1.00 93.06 84 ARG A O 1
ATOM 665 N N . THR A 1 85 ? -16.659 1.969 1.652 1.00 93.12 85 THR A N 1
ATOM 666 C CA . THR A 1 85 ? -17.427 1.103 2.566 1.00 93.12 85 THR A CA 1
ATOM 667 C C . THR A 1 85 ? -18.296 1.872 3.555 1.00 93.12 85 THR A C 1
ATOM 669 O O . THR A 1 85 ? -19.209 1.301 4.144 1.00 93.12 85 THR A O 1
ATOM 672 N N . GLY A 1 86 ? -18.006 3.156 3.780 1.00 94.19 86 GLY A N 1
ATOM 673 C CA . GLY A 1 86 ? -18.635 3.964 4.822 1.00 94.19 86 GLY A CA 1
ATOM 674 C C . GLY A 1 86 ? -18.197 3.607 6.246 1.00 94.19 86 GLY A C 1
ATOM 675 O O . GLY A 1 86 ? -18.723 4.189 7.192 1.00 94.19 86 GLY A O 1
ATOM 676 N N . ILE A 1 87 ? -17.243 2.686 6.429 1.00 94.56 87 ILE A N 1
ATOM 677 C CA . ILE A 1 87 ? -16.788 2.251 7.754 1.00 94.56 87 ILE A CA 1
ATOM 678 C C . ILE A 1 87 ? -16.044 3.387 8.458 1.00 94.56 87 ILE A C 1
ATOM 680 O O . ILE A 1 87 ? -15.102 3.987 7.929 1.00 94.56 87 ILE A O 1
ATOM 684 N N . ARG A 1 88 ? -16.485 3.686 9.685 1.00 94.69 88 ARG A N 1
ATOM 685 C CA . ARG A 1 88 ? -15.948 4.781 10.499 1.00 94.69 88 ARG A CA 1
ATOM 686 C C . ARG A 1 88 ? -15.220 4.343 11.761 1.00 94.69 88 ARG A C 1
ATOM 688 O O . ARG A 1 88 ? -14.742 5.230 12.443 1.00 94.69 88 ARG A O 1
ATOM 695 N N . THR A 1 89 ? -15.063 3.047 12.023 1.00 95.06 89 THR A N 1
ATOM 696 C CA . THR A 1 89 ? -14.168 2.562 13.087 1.00 95.06 89 THR A CA 1
ATOM 697 C C . THR A 1 89 ? -12.761 3.124 12.877 1.00 95.06 89 THR A C 1
ATOM 699 O O . THR A 1 89 ? -12.298 3.208 11.734 1.00 95.06 89 THR A O 1
ATOM 702 N N . GLY A 1 90 ? -12.120 3.553 13.961 1.00 96.69 90 GLY A N 1
ATOM 703 C CA . GLY A 1 90 ? -10.737 4.002 13.954 1.00 96.69 90 GLY A CA 1
ATOM 704 C C . GLY A 1 90 ? -9.789 2.866 13.583 1.00 96.69 90 GLY A C 1
ATOM 705 O O . GLY A 1 90 ? -10.134 1.686 13.688 1.00 96.69 90 GLY A O 1
ATOM 706 N N . LEU A 1 91 ? -8.597 3.219 13.119 1.00 97.25 91 LEU A N 1
ATOM 707 C CA . LEU A 1 91 ? -7.570 2.276 12.691 1.00 97.25 91 LEU A CA 1
ATOM 708 C C . LEU A 1 91 ? -6.218 2.686 13.257 1.00 97.25 91 LEU A C 1
ATOM 710 O O . LEU A 1 91 ? -5.849 3.853 13.148 1.00 97.25 91 LEU A O 1
ATOM 714 N N . THR A 1 92 ? -5.463 1.710 13.747 1.00 97.62 92 THR A N 1
ATOM 715 C CA . THR A 1 92 ? -4.021 1.845 13.962 1.00 97.62 92 THR A CA 1
ATOM 716 C C . THR A 1 92 ? -3.319 0.974 12.929 1.00 97.62 92 THR A C 1
ATOM 718 O O . THR A 1 92 ? -3.641 -0.204 12.779 1.00 97.62 92 THR A O 1
ATOM 721 N N . ILE A 1 93 ? -2.403 1.563 12.164 1.00 98.06 93 ILE A N 1
ATOM 722 C CA . ILE A 1 93 ? -1.675 0.896 11.088 1.00 98.06 93 ILE A CA 1
ATOM 723 C C . ILE A 1 93 ? -0.180 1.112 11.307 1.00 98.06 93 ILE A C 1
ATOM 725 O O . ILE A 1 93 ? 0.290 2.247 11.292 1.00 98.06 93 ILE A O 1
ATOM 729 N N . ALA A 1 94 ? 0.567 0.026 11.474 1.00 98.12 94 ALA A N 1
ATOM 730 C CA . ALA A 1 94 ? 2.019 0.052 11.599 1.00 98.12 94 ALA A CA 1
ATOM 731 C C . ALA A 1 94 ? 2.667 -0.622 10.387 1.00 98.12 94 ALA A C 1
ATOM 733 O O . ALA A 1 94 ? 2.251 -1.710 9.976 1.00 98.12 94 ALA A O 1
ATOM 734 N N . LEU A 1 95 ? 3.684 0.027 9.824 1.00 98.31 95 LEU A N 1
ATOM 735 C CA . LEU A 1 95 ? 4.466 -0.460 8.693 1.00 98.31 95 LEU A CA 1
ATOM 736 C C . LEU A 1 95 ? 5.932 -0.633 9.099 1.00 98.31 95 LEU A C 1
ATOM 738 O O . LEU A 1 95 ? 6.593 0.334 9.471 1.00 98.31 95 LEU A O 1
ATOM 742 N N . GLU A 1 96 ? 6.437 -1.859 8.984 1.00 98.19 96 GLU A N 1
ATOM 743 C CA . GLU A 1 96 ? 7.866 -2.167 9.094 1.00 98.19 96 GLU A CA 1
ATOM 744 C C . GLU A 1 96 ? 8.469 -2.314 7.693 1.00 98.19 96 GLU A C 1
ATOM 746 O O . GLU A 1 96 ? 8.092 -3.216 6.930 1.00 98.19 96 GLU A O 1
ATOM 751 N N . LYS A 1 97 ? 9.419 -1.443 7.354 1.00 97.19 97 LYS A N 1
ATOM 752 C CA . LYS A 1 97 ? 10.047 -1.362 6.036 1.00 97.19 97 LYS A CA 1
ATOM 753 C C . LYS A 1 97 ? 11.313 -2.205 5.958 1.00 97.19 97 LYS A C 1
ATOM 755 O O . LYS A 1 97 ? 12.293 -2.013 6.671 1.00 97.19 97 LYS A O 1
ATOM 760 N N . LYS A 1 98 ? 11.329 -3.104 4.981 1.00 97.50 98 LYS A N 1
ATOM 761 C CA . LYS A 1 98 ? 12.495 -3.867 4.522 1.00 97.50 98 LYS A CA 1
ATOM 762 C C . LYS A 1 98 ? 12.787 -3.641 3.046 1.00 97.50 98 LYS A C 1
ATOM 764 O O . LYS A 1 98 ? 13.933 -3.799 2.630 1.00 97.50 98 LYS A O 1
ATOM 769 N N . ILE A 1 99 ? 11.780 -3.297 2.243 1.00 97.00 99 ILE A N 1
ATOM 770 C CA . ILE A 1 99 ? 11.941 -2.968 0.829 1.00 97.00 99 ILE A CA 1
ATOM 771 C C . ILE A 1 99 ? 12.509 -1.547 0.726 1.00 97.00 99 ILE A C 1
ATOM 773 O O . ILE A 1 99 ? 11.830 -0.598 1.130 1.00 97.00 99 ILE A O 1
ATOM 777 N N . PRO A 1 100 ? 13.707 -1.359 0.138 1.00 93.62 100 PRO A N 1
ATOM 778 C CA . PRO A 1 100 ? 14.291 -0.033 0.001 1.00 93.62 100 PRO A CA 1
ATOM 779 C C . PRO A 1 100 ? 13.402 0.888 -0.839 1.00 93.62 100 PRO A C 1
ATOM 781 O O . PRO A 1 100 ? 12.986 0.542 -1.955 1.00 93.62 100 PRO A O 1
ATOM 784 N N . HIS A 1 101 ? 13.123 2.078 -0.313 1.00 89.75 101 HIS A N 1
ATOM 785 C CA . HIS A 1 101 ? 12.357 3.088 -1.029 1.00 89.75 101 HIS A CA 1
ATOM 786 C C . HIS A 1 101 ? 13.060 3.495 -2.335 1.00 89.75 101 HIS A C 1
ATOM 788 O O . HIS A 1 101 ? 14.284 3.583 -2.401 1.00 89.75 101 HIS A O 1
ATOM 794 N N . GLY A 1 102 ? 12.288 3.713 -3.403 1.00 86.44 102 GLY A N 1
ATOM 795 C CA . GLY A 1 102 ? 12.822 4.144 -4.701 1.00 86.44 102 GLY A CA 1
ATOM 796 C C . GLY A 1 102 ? 13.607 3.085 -5.494 1.00 86.44 102 GLY A C 1
ATOM 797 O O . GLY A 1 102 ? 14.029 3.367 -6.609 1.00 86.44 102 GLY A O 1
ATOM 798 N N . ALA A 1 103 ? 13.756 1.851 -5.000 1.00 90.44 103 ALA A N 1
ATOM 799 C CA . ALA A 1 103 ? 14.566 0.816 -5.659 1.00 90.44 103 ALA A CA 1
ATOM 800 C C . ALA A 1 103 ? 13.906 0.132 -6.880 1.00 90.44 103 ALA A C 1
ATOM 802 O O . ALA A 1 103 ? 14.417 -0.864 -7.384 1.00 90.44 103 ALA A O 1
ATOM 803 N N . GLY A 1 104 ? 12.740 0.601 -7.343 1.00 91.38 104 GLY A N 1
ATOM 804 C CA . GLY A 1 104 ? 12.006 -0.022 -8.460 1.00 91.38 104 GLY A CA 1
ATOM 805 C C . GLY A 1 104 ? 11.328 -1.366 -8.129 1.00 91.38 104 GLY A C 1
ATOM 806 O O . GLY A 1 104 ? 10.788 -2.033 -9.019 1.00 91.38 104 GLY A O 1
ATOM 807 N N . LEU A 1 105 ? 11.309 -1.746 -6.847 1.00 95.25 105 LEU A N 1
ATOM 808 C CA . LEU A 1 105 ? 10.785 -3.026 -6.349 1.00 95.25 105 LEU A CA 1
ATOM 809 C C . LEU A 1 105 ? 9.290 -3.006 -5.995 1.00 95.25 105 LEU A C 1
ATOM 811 O O . LEU A 1 105 ? 8.747 -4.011 -5.549 1.00 95.25 105 LEU A O 1
ATOM 815 N N . GLY A 1 106 ? 8.613 -1.871 -6.182 1.00 93.25 106 GLY A N 1
ATOM 816 C CA . GLY A 1 106 ? 7.168 -1.760 -5.964 1.00 93.25 106 GLY A CA 1
ATOM 817 C C . GLY A 1 106 ? 6.712 -1.814 -4.501 1.00 93.25 106 GLY A C 1
ATOM 818 O O . GLY A 1 106 ? 5.542 -2.095 -4.272 1.00 93.25 106 GLY A O 1
ATOM 819 N N . GLY A 1 107 ? 7.591 -1.531 -3.528 1.00 95.00 107 GLY A N 1
ATOM 820 C CA . GLY A 1 107 ? 7.273 -1.625 -2.093 1.00 95.00 107 GLY A CA 1
ATOM 821 C C . GLY A 1 107 ? 6.030 -0.829 -1.687 1.00 95.00 107 GLY A C 1
ATOM 822 O O . GLY A 1 107 ? 5.048 -1.417 -1.264 1.00 95.00 107 GLY A O 1
ATOM 823 N N . GLY A 1 108 ? 6.000 0.485 -1.942 1.00 93.88 108 GLY A N 1
ATOM 824 C CA . GLY A 1 108 ? 4.846 1.318 -1.562 1.00 93.88 108 GLY A CA 1
ATOM 825 C C . GLY A 1 108 ? 3.516 0.901 -2.211 1.00 93.88 108 GLY A C 1
ATOM 826 O O . GLY A 1 108 ? 2.460 1.016 -1.592 1.00 93.88 108 GLY A O 1
ATOM 827 N N . SER A 1 109 ? 3.548 0.381 -3.443 1.00 93.06 109 SER A N 1
ATOM 828 C CA . SER A 1 109 ? 2.351 -0.168 -4.096 1.00 93.06 109 SER A CA 1
ATOM 829 C C . SER A 1 109 ? 1.897 -1.471 -3.434 1.00 93.06 109 SER A C 1
ATOM 831 O O . SER A 1 109 ? 0.697 -1.677 -3.257 1.00 93.06 109 SER A O 1
ATOM 833 N N . SER A 1 110 ? 2.846 -2.328 -3.049 1.00 95.25 110 SER A N 1
ATOM 834 C CA . SER A 1 110 ? 2.577 -3.565 -2.311 1.00 95.25 110 SER A CA 1
ATOM 835 C C . SER A 1 110 ? 1.988 -3.279 -0.928 1.00 95.25 110 SER A C 1
ATOM 837 O O . SER A 1 110 ? 1.000 -3.907 -0.543 1.00 95.25 110 SER A O 1
ATOM 839 N N . ASP A 1 111 ? 2.513 -2.268 -0.229 1.00 96.69 111 ASP A N 1
ATOM 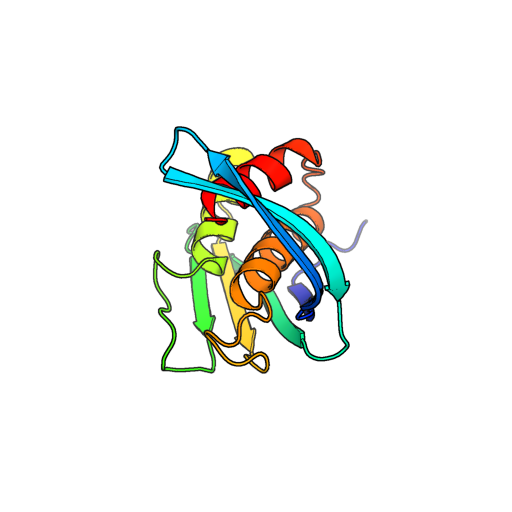840 C CA . ASP A 1 111 ? 2.015 -1.819 1.075 1.00 96.69 111 ASP A CA 1
ATOM 841 C C . ASP A 1 111 ? 0.548 -1.367 0.980 1.00 96.69 111 ASP A C 1
ATOM 843 O O . ASP A 1 111 ? -0.317 -1.792 1.750 1.00 96.69 111 ASP A O 1
ATOM 847 N N . ALA A 1 112 ? 0.228 -0.545 -0.021 1.00 95.56 112 ALA A N 1
ATOM 848 C CA . ALA A 1 112 ? -1.127 -0.047 -0.236 1.00 95.56 112 ALA A CA 1
ATOM 849 C C . ALA A 1 112 ? -2.119 -1.156 -0.625 1.00 95.56 112 ALA A C 1
ATOM 851 O O . ALA A 1 112 ? -3.235 -1.207 -0.102 1.00 95.56 112 ALA A O 1
ATOM 852 N N . ALA A 1 113 ? -1.714 -2.068 -1.514 1.00 93.69 113 ALA A N 1
ATOM 853 C CA . ALA A 1 113 ? -2.535 -3.212 -1.902 1.00 93.69 113 ALA A CA 1
ATOM 854 C C . ALA A 1 113 ? -2.802 -4.140 -0.705 1.00 93.69 113 ALA A C 1
ATOM 856 O O . ALA A 1 113 ? -3.948 -4.517 -0.455 1.00 93.69 113 ALA A O 1
ATOM 857 N N . SER A 1 114 ? -1.764 -4.438 0.080 1.00 95.94 114 SER A N 1
ATOM 858 C CA . SER A 1 114 ? -1.867 -5.245 1.300 1.00 95.94 114 SER A CA 1
ATOM 859 C C . SER A 1 114 ? -2.761 -4.575 2.345 1.00 95.94 114 SER A C 1
ATOM 861 O O . SER A 1 114 ? -3.552 -5.250 2.997 1.00 95.94 114 SER A O 1
ATOM 863 N N . THR A 1 115 ? -2.727 -3.243 2.441 1.00 96.69 115 THR A N 1
ATOM 864 C CA . THR A 1 115 ? -3.626 -2.478 3.318 1.00 96.69 115 THR A CA 1
ATOM 865 C C . THR A 1 115 ? -5.094 -2.677 2.944 1.00 96.69 115 THR A C 1
ATOM 867 O O . THR A 1 115 ? -5.912 -2.971 3.815 1.00 96.69 115 THR A O 1
ATOM 870 N N . LEU A 1 116 ? -5.450 -2.579 1.657 1.00 95.25 116 LEU A N 1
ATOM 871 C CA . LEU A 1 116 ? -6.829 -2.833 1.228 1.00 95.25 116 LEU A CA 1
ATOM 872 C C . LEU A 1 116 ? -7.273 -4.271 1.493 1.00 95.25 116 LEU A C 1
ATOM 874 O O . LEU A 1 116 ? -8.405 -4.483 1.924 1.00 95.25 116 LEU A O 1
ATOM 878 N N . LEU A 1 117 ? -6.410 -5.250 1.207 1.00 93.81 117 LEU A N 1
ATOM 879 C CA . LEU A 1 117 ? -6.716 -6.662 1.436 1.00 93.81 117 LEU A CA 1
ATOM 880 C C . LEU A 1 117 ? -6.955 -6.924 2.925 1.00 93.81 117 LEU A C 1
ATOM 882 O O . LEU A 1 117 ? -7.984 -7.495 3.286 1.00 93.81 117 LEU A O 1
ATOM 886 N N . GLY A 1 118 ? -6.065 -6.411 3.778 1.00 95.62 118 GLY A N 1
ATOM 887 C CA . GLY A 1 118 ? -6.183 -6.501 5.228 1.00 95.62 118 GLY A CA 1
ATOM 888 C C . GLY A 1 118 ? -7.463 -5.866 5.754 1.00 95.62 118 GLY A C 1
ATOM 889 O O . GLY A 1 118 ? -8.177 -6.494 6.524 1.00 95.62 118 GLY A O 1
ATOM 890 N N . LEU A 1 119 ? -7.816 -4.662 5.298 1.00 95.75 119 LEU A N 1
ATOM 891 C CA . LEU A 1 119 ? -9.064 -4.004 5.700 1.00 95.75 119 LEU A CA 1
ATOM 892 C C . LEU A 1 119 ? -10.307 -4.752 5.202 1.00 95.75 119 LEU A C 1
ATOM 894 O O . LEU A 1 119 ? -11.278 -4.907 5.947 1.00 95.75 119 LEU A O 1
ATOM 898 N N . ASN A 1 120 ? -10.280 -5.252 3.966 1.00 94.12 120 ASN A N 1
ATOM 899 C CA . ASN A 1 120 ? -11.389 -6.014 3.403 1.00 94.12 120 ASN A CA 1
ATOM 900 C C . ASN A 1 120 ? -11.669 -7.293 4.205 1.00 94.12 120 ASN A C 1
ATOM 902 O O . ASN A 1 120 ? -12.832 -7.627 4.443 1.00 94.12 120 ASN A O 1
ATOM 906 N N . GLU A 1 121 ? -10.615 -7.981 4.644 1.00 93.81 121 GLU A N 1
ATOM 907 C CA . GLU A 1 121 ? -10.712 -9.164 5.497 1.00 93.81 121 GLU A CA 1
ATOM 908 C C . GLU A 1 121 ? -11.110 -8.801 6.932 1.00 93.81 121 GLU A C 1
ATOM 910 O O . GLU A 1 121 ? -12.099 -9.333 7.441 1.00 93.81 121 GLU A O 1
ATOM 915 N N . LEU A 1 122 ? -10.426 -7.825 7.542 1.00 94.62 122 LEU A N 1
ATOM 916 C CA . LEU A 1 122 ? -10.672 -7.368 8.910 1.00 94.62 122 LEU A CA 1
ATOM 917 C C . LEU A 1 122 ? -12.137 -6.989 9.118 1.00 94.62 122 LEU A C 1
ATOM 919 O O . LEU A 1 122 ? -12.722 -7.339 10.141 1.00 94.62 122 LEU A O 1
ATOM 923 N N . PHE A 1 123 ? -12.750 -6.288 8.162 1.00 93.81 123 PHE A N 1
ATOM 924 C CA . PHE A 1 123 ? -14.148 -5.857 8.242 1.00 93.81 123 PHE A CA 1
ATOM 925 C C . PHE A 1 123 ? -15.139 -6.777 7.517 1.00 93.81 123 PHE A C 1
ATOM 927 O O . PHE A 1 123 ? -16.347 -6.576 7.646 1.00 93.81 123 PHE A O 1
ATOM 934 N N . GLY A 1 124 ? -14.665 -7.795 6.795 1.00 92.94 124 GLY A N 1
ATOM 935 C CA . GLY A 1 124 ? -15.511 -8.745 6.071 1.00 92.94 124 GLY A CA 1
ATOM 936 C C . GLY A 1 124 ? -16.365 -8.109 4.968 1.00 92.94 124 GLY A C 1
ATOM 937 O O . GLY A 1 124 ? -17.459 -8.599 4.687 1.00 92.94 124 GLY A O 1
ATOM 938 N N . THR A 1 125 ? -15.900 -7.013 4.360 1.00 89.44 125 THR A N 1
ATOM 939 C CA . THR A 1 125 ? -16.687 -6.185 3.425 1.00 89.44 125 THR A CA 1
ATOM 940 C C . THR A 1 125 ? -16.880 -6.805 2.046 1.00 89.44 125 THR A C 1
ATOM 942 O O . THR A 1 125 ? -17.785 -6.393 1.326 1.00 89.44 125 THR A O 1
ATOM 945 N N . ARG A 1 126 ? -16.057 -7.800 1.681 1.00 85.88 126 ARG A N 1
ATOM 946 C CA . ARG A 1 126 ? -16.083 -8.488 0.377 1.00 85.88 126 ARG A CA 1
ATOM 947 C C . ARG A 1 126 ? -16.113 -7.511 -0.807 1.00 85.88 126 ARG A C 1
ATOM 949 O O . ARG A 1 126 ? -16.912 -7.672 -1.728 1.00 85.88 126 ARG A O 1
ATOM 956 N N . LEU A 1 127 ? -15.254 -6.489 -0.769 1.00 85.19 127 LEU A N 1
ATOM 957 C CA . LEU A 1 127 ? -15.079 -5.575 -1.893 1.00 85.19 127 LEU A CA 1
ATOM 958 C C . LEU A 1 127 ? -14.734 -6.376 -3.160 1.00 85.19 127 LEU A C 1
ATOM 960 O O . LEU A 1 127 ? -13.911 -7.291 -3.081 1.00 85.19 127 LEU A O 1
ATOM 964 N N . PRO A 1 128 ? -15.355 -6.066 -4.309 1.00 85.12 128 PRO A N 1
ATOM 965 C CA . PRO A 1 128 ? -15.055 -6.748 -5.559 1.00 85.12 128 PRO A CA 1
ATOM 966 C C . PRO A 1 128 ? -13.709 -6.281 -6.123 1.00 85.12 128 PRO A C 1
ATOM 968 O O . PRO A 1 128 ? -13.322 -5.125 -5.943 1.00 85.12 128 PRO A O 1
ATOM 971 N N . ASP A 1 129 ? -13.049 -7.143 -6.897 1.00 81.38 129 ASP A N 1
ATOM 972 C CA . ASP A 1 129 ? -11.737 -6.887 -7.518 1.00 81.38 129 ASP A CA 1
ATOM 973 C C . ASP A 1 129 ? -11.673 -5.556 -8.291 1.00 81.38 129 ASP A C 1
ATOM 975 O O . ASP A 1 129 ? -10.663 -4.853 -8.277 1.00 81.38 129 ASP A O 1
ATOM 979 N N . GLY A 1 130 ? -12.788 -5.148 -8.908 1.00 84.44 130 GLY A N 1
ATOM 980 C CA . GLY A 1 130 ? -12.901 -3.874 -9.621 1.00 84.44 130 GLY A CA 1
ATOM 981 C C . GLY A 1 130 ? -12.660 -2.629 -8.756 1.00 84.44 130 GLY A C 1
ATOM 982 O O . GLY A 1 130 ? -12.222 -1.607 -9.281 1.00 84.44 130 GLY A O 1
ATOM 983 N N . GLU A 1 131 ? -12.900 -2.685 -7.442 1.00 83.69 131 GLU A N 1
ATOM 984 C CA . GLU A 1 131 ? -12.580 -1.574 -6.533 1.00 83.69 131 GLU A CA 1
ATOM 985 C C . GLU A 1 131 ? -11.078 -1.502 -6.227 1.00 83.69 131 GLU A C 1
ATOM 987 O O . GLU A 1 131 ? -10.523 -0.405 -6.149 1.00 83.69 131 GLU A O 1
ATOM 992 N N . PHE A 1 132 ? -10.391 -2.645 -6.149 1.00 81.00 132 PHE A N 1
ATOM 993 C CA . PHE A 1 132 ? -8.933 -2.683 -5.995 1.00 81.00 132 PHE A CA 1
ATOM 994 C C . PHE A 1 132 ? -8.231 -2.102 -7.226 1.00 81.00 132 PHE A C 1
ATOM 996 O O . PHE A 1 132 ? -7.272 -1.346 -7.084 1.00 81.00 132 PHE A O 1
ATOM 1003 N N . LEU A 1 133 ? -8.752 -2.375 -8.429 1.00 82.81 133 LEU A N 1
ATOM 1004 C CA . LEU A 1 133 ? -8.241 -1.794 -9.675 1.00 82.81 133 LEU A CA 1
ATOM 1005 C C . LEU A 1 133 ? -8.382 -0.268 -9.715 1.00 82.81 133 LEU A C 1
ATOM 1007 O O . LEU A 1 133 ? -7.484 0.416 -10.203 1.00 82.81 133 LEU A O 1
ATOM 1011 N N . LYS A 1 134 ? -9.475 0.284 -9.173 1.00 83.38 134 LYS A N 1
ATOM 1012 C CA . LYS A 1 134 ? -9.654 1.742 -9.074 1.00 83.38 134 LYS A CA 1
ATOM 1013 C C . LYS A 1 134 ? -8.617 2.372 -8.154 1.00 83.38 134 LYS A C 1
ATOM 1015 O O . LYS A 1 134 ? -8.071 3.410 -8.515 1.00 83.38 134 LYS A O 1
ATOM 1020 N N . LEU A 1 135 ? -8.323 1.755 -7.005 1.00 79.75 135 LEU A N 1
ATOM 1021 C CA . LEU A 1 135 ? -7.234 2.240 -6.159 1.00 79.75 135 LEU A CA 1
ATOM 1022 C C . LEU A 1 135 ? -5.894 2.117 -6.894 1.00 79.75 135 LEU A C 1
ATOM 1024 O O . LEU A 1 135 ? -5.143 3.085 -6.943 1.00 79.75 135 LEU A O 1
ATOM 1028 N N . ALA A 1 136 ? -5.608 0.967 -7.507 1.00 80.19 136 ALA A N 1
ATOM 1029 C CA . ALA A 1 136 ? -4.363 0.756 -8.243 1.00 80.19 136 ALA A CA 1
ATOM 1030 C C . ALA A 1 136 ? -4.150 1.821 -9.333 1.00 80.19 136 ALA A C 1
ATOM 1032 O O . ALA A 1 136 ? -3.053 2.356 -9.445 1.00 80.19 136 ALA A O 1
ATOM 1033 N N . ALA A 1 137 ? -5.203 2.207 -10.060 1.00 80.94 137 ALA A N 1
ATOM 1034 C CA . ALA A 1 137 ? -5.156 3.276 -11.058 1.00 80.94 137 ALA A CA 1
ATOM 1035 C C . ALA A 1 137 ? -4.946 4.685 -10.465 1.00 80.94 137 ALA A C 1
ATOM 1037 O O . ALA A 1 137 ? -4.462 5.570 -11.158 1.00 80.94 137 ALA A O 1
ATOM 1038 N N . GLN A 1 138 ? -5.312 4.917 -9.200 1.00 76.12 138 GLN A N 1
ATOM 1039 C CA . GLN A 1 138 ? -5.077 6.191 -8.501 1.00 76.12 138 GLN A CA 1
ATOM 1040 C C . GLN A 1 138 ? -3.704 6.264 -7.815 1.00 76.12 138 GLN A C 1
ATOM 1042 O O . GLN A 1 138 ? -3.244 7.355 -7.462 1.00 76.12 138 GLN A O 1
ATOM 1047 N N . LEU A 1 139 ? -3.087 5.110 -7.549 1.00 70.19 139 LEU A N 1
ATOM 1048 C CA . LEU A 1 139 ? -1.789 5.002 -6.879 1.00 70.19 139 LEU A CA 1
ATOM 1049 C C . LEU A 1 139 ? -0.631 4.737 -7.852 1.00 70.19 139 LEU A C 1
ATOM 1051 O O . LEU A 1 139 ? 0.506 5.066 -7.522 1.00 70.19 139 LEU A O 1
ATOM 1055 N N . GLY A 1 140 ? -0.903 4.127 -9.008 1.00 62.75 140 GLY A N 1
ATOM 1056 C CA . GLY A 1 140 ? 0.062 3.860 -10.073 1.00 62.75 140 GLY A CA 1
ATOM 1057 C C . GLY A 1 140 ? 0.233 5.048 -11.019 1.00 62.75 140 GLY A C 1
ATOM 1058 O O . GLY A 1 140 ? -0.724 5.771 -11.286 1.00 62.75 140 GLY A O 1
ATOM 1059 N N . SER A 1 141 ? 1.465 5.241 -11.492 1.00 47.28 141 SER A N 1
ATOM 1060 C CA . SER A 1 141 ? 1.853 6.240 -12.497 1.00 47.28 141 SER A CA 1
ATOM 1061 C C . SER A 1 141 ? 1.643 5.735 -13.915 1.00 47.28 141 SER A C 1
ATOM 1063 O O . SER A 1 141 ? 2.153 4.618 -14.181 1.00 47.28 141 SER A O 1
#

Foldseek 3Di:
DPPQDQKDKDWLFWKDWPDWDFDDQDPVRHTDIDTDIDTDPQTKMKMKGFDAQQQAEAEEEPPPVDDRDPVQLLNVLVVLLCVVQVDRTYMYMYIYDDDDPPPNRCHSVSNSLRSNVRVCRSVVVCDDPVSSVVSSVVVPD

pLDDT: mean 91.05, std 10.7, range [36.12, 98.5]

Secondary structure (DSSP, 8-state):
-----SEEEEEEEEEEEEEEEEEEEPTTS-EEEEEEEEEEEEEEEEEEEE--TT--EEEEES-TTS--STTSHHHHHHHHHHHHH-----EEEEEE--SPTTSSS-HHHHHHHHHHHHHHHHHT----HHHHHHHHHHH--

Sequence (141 aa):
MLNKLQDMQLSAPAKVNLSFQIKERRADGFHEIETIMTPISLADRLTIERAGDDGQIEFSCDDPSLPVGDDNLVVRAAKFFRERTGIRTGLTIALEKKIPHGAGLGGGSSDAASTLLGLNELFGTRLPDGEFLKLAAQLGS